Protein AF-T1BCK5-F1 (afdb_monomer)

Structure (mmCIF, N/CA/C/O backbone):
data_AF-T1BCK5-F1
#
_entry.id   AF-T1BCK5-F1
#
loop_
_atom_site.group_PDB
_atom_site.id
_atom_site.type_symbol
_atom_site.label_atom_id
_atom_site.label_alt_id
_atom_site.label_comp_id
_atom_site.label_asym_id
_atom_site.label_entity_id
_atom_site.label_seq_id
_atom_site.pdbx_PDB_ins_code
_atom_site.Cartn_x
_atom_site.Cartn_y
_atom_site.Cartn_z
_atom_site.occupancy
_atom_site.B_iso_or_equiv
_atom_site.auth_seq_id
_atom_site.auth_comp_id
_atom_site.auth_asym_id
_atom_site.auth_atom_id
_atom_site.pdbx_PDB_model_num
ATOM 1 N N . LEU A 1 1 ? 11.986 17.436 -15.410 1.00 41.94 1 LEU A N 1
ATOM 2 C CA . LEU A 1 1 ? 12.652 17.013 -16.667 1.00 41.94 1 LEU A CA 1
ATOM 3 C C . LEU A 1 1 ? 13.888 16.106 -16.477 1.00 41.94 1 LEU A C 1
ATOM 5 O O . LEU A 1 1 ? 13.972 15.151 -17.236 1.00 41.94 1 LEU A O 1
ATOM 9 N N . PRO A 1 2 ? 14.798 16.278 -15.489 1.00 51.25 2 PRO A N 1
ATOM 10 C CA . PRO A 1 2 ? 15.989 15.409 -15.389 1.00 51.25 2 PRO A CA 1
ATOM 11 C C . PRO A 1 2 ? 15.717 13.988 -14.847 1.00 51.25 2 PRO A C 1
ATOM 13 O O . PRO A 1 2 ? 16.420 13.046 -15.202 1.00 51.25 2 PRO A O 1
ATOM 16 N N . CYS A 1 3 ? 14.665 13.793 -14.041 1.00 37.59 3 CYS A N 1
ATOM 17 C CA . CYS A 1 3 ? 14.373 12.493 -13.415 1.00 37.59 3 CYS A CA 1
ATOM 18 C C . CYS A 1 3 ? 13.856 11.435 -14.418 1.00 37.59 3 CYS A C 1
ATOM 20 O O . CYS A 1 3 ? 14.299 10.289 -14.409 1.00 37.59 3 CYS A O 1
ATOM 22 N N . ALA A 1 4 ? 12.987 11.833 -15.357 1.00 47.47 4 ALA A N 1
ATOM 23 C CA . ALA A 1 4 ? 12.419 10.927 -16.362 1.00 47.47 4 ALA A CA 1
ATOM 24 C C . ALA A 1 4 ? 13.479 10.367 -17.330 1.00 47.47 4 ALA A C 1
ATOM 26 O O . ALA A 1 4 ? 13.419 9.196 -17.703 1.00 47.47 4 ALA A O 1
ATOM 27 N N . ALA A 1 5 ? 14.486 11.174 -17.687 1.00 56.56 5 ALA A N 1
ATOM 28 C CA . ALA A 1 5 ? 15.603 10.735 -18.522 1.00 56.56 5 ALA A CA 1
ATOM 29 C C . ALA A 1 5 ? 16.478 9.693 -17.801 1.00 56.56 5 ALA A C 1
ATOM 31 O O . ALA A 1 5 ? 16.859 8.690 -18.400 1.00 56.56 5 ALA A O 1
ATOM 32 N N . SER A 1 6 ? 16.731 9.881 -16.501 1.00 56.19 6 SER A N 1
ATOM 33 C CA . SER A 1 6 ? 17.484 8.925 -15.677 1.00 56.19 6 SER A CA 1
ATOM 34 C C . SER A 1 6 ? 16.774 7.567 -15.566 1.00 56.19 6 SER A C 1
ATOM 36 O O . SER A 1 6 ? 17.400 6.516 -15.741 1.00 56.19 6 SER A O 1
ATOM 38 N N . ILE A 1 7 ? 15.450 7.579 -15.380 1.00 60.22 7 ILE A N 1
ATOM 39 C CA . ILE A 1 7 ? 14.620 6.366 -15.336 1.00 60.22 7 ILE A CA 1
ATOM 40 C C . ILE A 1 7 ? 14.600 5.671 -16.705 1.00 60.22 7 ILE A C 1
ATOM 42 O O . ILE A 1 7 ? 14.755 4.453 -16.785 1.00 60.22 7 ILE A O 1
ATOM 46 N N . ALA A 1 8 ? 14.465 6.429 -17.797 1.00 64.00 8 ALA A N 1
ATOM 47 C CA . ALA A 1 8 ? 14.452 5.884 -19.153 1.00 64.00 8 ALA A CA 1
ATOM 48 C C . ALA A 1 8 ? 15.790 5.231 -19.540 1.00 64.00 8 ALA A C 1
ATOM 50 O O . ALA A 1 8 ? 15.795 4.125 -20.084 1.00 64.00 8 ALA A O 1
ATOM 51 N N . VAL A 1 9 ? 16.921 5.869 -19.223 1.00 66.62 9 VAL A N 1
ATOM 52 C CA . VAL A 1 9 ? 18.265 5.318 -19.466 1.00 66.62 9 VAL A CA 1
ATOM 53 C C . VAL A 1 9 ? 18.486 4.051 -18.642 1.00 66.62 9 VAL A C 1
ATOM 55 O O . VAL A 1 9 ? 18.913 3.035 -19.191 1.00 66.62 9 VAL A O 1
ATOM 58 N N . SER A 1 10 ? 18.109 4.069 -17.362 1.00 63.12 10 SER A N 1
ATOM 59 C CA . SER A 1 10 ? 18.219 2.903 -16.478 1.00 63.12 10 SER A CA 1
ATOM 60 C C . SER A 1 10 ? 17.361 1.734 -16.971 1.00 63.12 10 SER A C 1
ATOM 62 O O . SER A 1 10 ? 17.833 0.601 -17.048 1.00 63.12 10 SER A O 1
ATOM 64 N N . ASN A 1 11 ? 16.125 2.004 -17.402 1.00 66.50 11 ASN A N 1
ATOM 65 C CA . ASN A 1 11 ? 15.238 0.993 -17.975 1.00 66.50 11 ASN A CA 1
ATOM 66 C C . ASN A 1 11 ? 15.755 0.445 -19.309 1.00 66.50 11 ASN A C 1
ATOM 68 O O . ASN A 1 11 ? 15.623 -0.751 -19.572 1.00 66.50 11 ASN A O 1
ATOM 72 N N . ARG A 1 12 ? 16.361 1.291 -20.148 1.00 68.75 12 ARG A N 1
ATOM 73 C CA . ARG A 1 12 ? 16.952 0.876 -21.424 1.00 68.75 12 ARG A CA 1
ATOM 74 C C . ARG A 1 12 ? 18.171 -0.019 -21.210 1.00 68.75 12 ARG A C 1
ATOM 76 O O . ARG A 1 12 ? 18.259 -1.067 -21.845 1.00 68.75 12 ARG A O 1
ATOM 83 N N . LEU A 1 13 ? 19.054 0.348 -20.282 1.00 69.44 13 LEU A N 1
ATOM 84 C CA . LEU A 1 13 ? 20.216 -0.456 -19.905 1.00 69.44 13 LEU A CA 1
ATOM 85 C C . LEU A 1 13 ? 19.793 -1.794 -19.279 1.00 69.44 13 LEU A C 1
ATOM 87 O O . LEU A 1 13 ? 20.312 -2.840 -19.658 1.00 69.44 13 LEU A O 1
ATOM 91 N N . ARG A 1 14 ? 18.783 -1.788 -18.398 1.00 70.25 14 ARG A N 1
ATOM 92 C CA . ARG A 1 14 ? 18.197 -3.005 -17.813 1.00 70.25 14 ARG A CA 1
ATOM 93 C C . ARG A 1 14 ? 17.677 -3.970 -18.879 1.00 70.25 14 ARG A C 1
ATOM 95 O O . ARG A 1 14 ? 17.998 -5.155 -18.837 1.00 70.25 14 ARG A O 1
ATOM 102 N N . ARG A 1 15 ? 16.880 -3.462 -19.829 1.00 70.69 15 ARG A N 1
ATOM 103 C CA . ARG A 1 15 ? 16.319 -4.261 -20.934 1.00 70.69 15 ARG A CA 1
ATOM 104 C C . ARG A 1 15 ? 17.420 -4.848 -21.810 1.00 70.69 15 ARG A C 1
ATOM 106 O O . ARG A 1 15 ? 17.323 -6.006 -22.200 1.00 70.69 15 ARG A O 1
ATOM 113 N N . TRP A 1 16 ? 18.473 -4.075 -22.071 1.00 73.62 16 TRP A N 1
ATOM 114 C CA . TRP A 1 16 ? 19.639 -4.553 -22.810 1.00 73.62 16 TRP A CA 1
ATOM 115 C C . TRP A 1 16 ? 20.375 -5.682 -22.068 1.00 73.62 16 TRP A C 1
ATOM 117 O O . TRP A 1 16 ? 20.760 -6.669 -22.688 1.00 73.62 16 TRP A O 1
ATOM 127 N N . LEU A 1 17 ? 20.471 -5.599 -20.738 1.00 69.06 17 LEU A N 1
ATOM 128 C CA . LEU A 1 17 ? 21.086 -6.621 -19.881 1.00 69.06 17 LEU A CA 1
ATOM 129 C C . LEU A 1 17 ? 20.156 -7.797 -19.508 1.00 69.06 17 LEU A C 1
ATOM 131 O O . LEU A 1 17 ? 20.578 -8.676 -18.760 1.00 69.06 17 LEU A O 1
ATOM 135 N N . LYS A 1 18 ? 18.903 -7.832 -19.995 1.00 67.12 18 LYS A N 1
ATOM 136 C CA . LYS A 1 18 ? 17.869 -8.836 -19.642 1.00 67.12 18 LYS A CA 1
ATOM 137 C C . LYS A 1 18 ? 17.678 -9.039 -18.128 1.00 67.12 18 LYS A C 1
ATOM 139 O O . LYS A 1 18 ? 17.370 -10.138 -17.671 1.00 67.12 18 LYS A O 1
ATOM 144 N N . LEU A 1 19 ? 17.866 -7.981 -17.340 1.00 57.41 19 LEU A N 1
ATOM 145 C CA . LEU A 1 19 ? 17.655 -8.030 -15.895 1.00 57.41 19 LEU A CA 1
ATOM 146 C C . LEU A 1 19 ? 16.166 -7.827 -15.571 1.00 57.41 19 LEU A C 1
ATOM 148 O O . LEU A 1 19 ? 15.498 -6.988 -16.187 1.00 57.41 19 LEU A O 1
ATOM 152 N N . ALA A 1 20 ? 15.663 -8.575 -14.582 1.00 58.25 20 ALA A N 1
ATOM 153 C CA . ALA A 1 20 ? 14.325 -8.369 -14.025 1.00 58.25 20 ALA A CA 1
ATOM 154 C C . ALA A 1 20 ? 14.159 -6.914 -13.553 1.00 58.25 20 ALA A C 1
ATOM 156 O O . ALA A 1 20 ? 15.153 -6.251 -13.241 1.00 58.25 20 ALA A O 1
ATOM 157 N N . TYR A 1 21 ? 12.920 -6.406 -13.523 1.00 57.25 21 TYR A N 1
ATOM 158 C CA . TYR A 1 21 ? 12.643 -5.045 -13.059 1.00 57.25 21 TYR A CA 1
ATOM 159 C C . TYR A 1 21 ? 13.250 -4.826 -11.666 1.00 57.25 21 TYR A C 1
ATOM 161 O O . TYR A 1 21 ? 12.800 -5.394 -10.673 1.00 57.25 21 TYR A O 1
ATOM 169 N N . LEU A 1 22 ? 14.316 -4.027 -11.629 1.00 55.75 22 LEU A N 1
ATOM 170 C CA . LEU A 1 22 ? 15.023 -3.651 -10.422 1.00 55.75 22 LEU A CA 1
ATOM 171 C C . LEU A 1 22 ? 15.191 -2.131 -10.449 1.00 55.75 22 LEU A C 1
ATOM 173 O O . LEU A 1 22 ? 15.967 -1.622 -11.266 1.00 55.75 22 LEU A O 1
ATOM 177 N N . PRO A 1 23 ? 14.481 -1.380 -9.602 1.00 57.97 23 PRO A N 1
ATOM 178 C CA . PRO A 1 23 ? 14.785 0.029 -9.403 1.00 57.97 23 PRO A CA 1
ATOM 179 C C . PRO A 1 23 ? 16.171 0.136 -8.747 1.00 57.97 23 PRO A C 1
ATOM 181 O O . PRO A 1 23 ? 16.330 -0.018 -7.539 1.00 57.97 23 PRO A O 1
ATOM 184 N N . LEU A 1 24 ? 17.214 0.378 -9.544 1.00 52.22 24 LEU A N 1
ATOM 185 C CA . LEU A 1 24 ? 18.588 0.546 -9.044 1.00 52.22 24 LEU A CA 1
ATOM 186 C C . LEU A 1 24 ? 18.684 1.683 -8.008 1.00 52.22 24 LEU A C 1
ATOM 188 O O . LEU A 1 24 ? 19.451 1.589 -7.051 1.00 52.22 24 LEU A O 1
ATOM 192 N N . SER A 1 25 ? 17.846 2.718 -8.148 1.00 54.88 25 SER A N 1
ATOM 193 C CA . SER A 1 25 ? 17.691 3.795 -7.165 1.00 54.88 25 SER A CA 1
ATOM 194 C C . SER A 1 25 ? 17.190 3.296 -5.809 1.00 54.88 25 SER A C 1
ATOM 196 O O . SER A 1 25 ? 17.591 3.837 -4.781 1.00 54.88 25 SER A O 1
ATOM 198 N N . LEU A 1 26 ? 16.375 2.241 -5.785 1.00 55.50 26 LEU A N 1
ATOM 199 C CA . LEU A 1 26 ? 15.861 1.644 -4.559 1.00 55.50 26 LEU A CA 1
ATOM 200 C C . LEU A 1 26 ? 16.953 0.916 -3.784 1.00 55.50 26 LEU A C 1
ATOM 202 O O . LEU A 1 26 ? 17.044 1.065 -2.571 1.00 55.50 26 LEU A O 1
ATOM 206 N N . VAL A 1 27 ? 17.825 0.176 -4.473 1.00 54.22 27 VAL A N 1
ATOM 207 C CA . VAL A 1 27 ? 18.960 -0.510 -3.834 1.00 54.22 27 VAL A CA 1
ATOM 208 C C . VAL A 1 27 ? 19.904 0.508 -3.190 1.00 54.22 27 VAL A C 1
ATOM 210 O O . VAL A 1 27 ? 20.301 0.334 -2.044 1.00 54.22 27 VAL A O 1
ATOM 213 N N . LEU A 1 28 ? 20.184 1.617 -3.878 1.00 54.41 28 LEU A N 1
ATOM 214 C CA . LEU A 1 28 ? 21.018 2.700 -3.346 1.00 54.41 28 LEU A CA 1
ATOM 215 C C . LEU A 1 28 ? 20.361 3.443 -2.167 1.00 54.41 28 LEU A C 1
ATOM 217 O O . LEU A 1 28 ? 21.039 3.760 -1.193 1.00 54.41 28 LEU A O 1
ATOM 221 N N . LYS A 1 29 ? 19.049 3.710 -2.224 1.00 53.06 29 LYS A N 1
ATOM 222 C CA . LYS A 1 29 ? 18.321 4.468 -1.185 1.00 53.06 29 LYS A CA 1
ATOM 223 C C . LYS A 1 29 ? 17.907 3.627 0.027 1.00 53.06 29 LYS A C 1
ATOM 225 O O . LYS A 1 29 ? 17.817 4.160 1.130 1.00 53.06 29 LYS A O 1
ATOM 230 N N . SER A 1 30 ? 17.681 2.325 -0.152 1.00 52.88 30 SER A N 1
ATOM 231 C CA . SER A 1 30 ? 17.237 1.405 0.912 1.00 52.88 30 SER A CA 1
ATOM 232 C C . SER A 1 30 ? 18.252 1.227 2.051 1.00 52.88 30 SER A C 1
ATOM 234 O O . SER A 1 30 ? 17.895 0.724 3.114 1.00 52.88 30 SER A O 1
ATOM 236 N N . CYS A 1 31 ? 19.486 1.709 1.874 1.00 53.16 31 CYS A N 1
ATOM 237 C CA . CYS A 1 31 ? 20.556 1.662 2.870 1.00 53.16 31 CYS A CA 1
ATOM 238 C C . CYS A 1 31 ? 20.660 2.919 3.760 1.00 53.16 31 CYS A C 1
ATOM 240 O O . CYS A 1 31 ? 21.598 3.013 4.550 1.00 53.16 31 CYS A O 1
ATOM 242 N N . ALA A 1 32 ? 19.737 3.886 3.665 1.00 63.03 32 ALA A N 1
ATOM 243 C CA . ALA A 1 32 ? 19.780 5.099 4.486 1.00 63.03 32 ALA A CA 1
ATOM 244 C C . ALA A 1 32 ? 18.949 4.947 5.783 1.00 63.03 32 ALA A C 1
ATOM 246 O O . ALA A 1 32 ? 17.719 5.042 5.736 1.00 63.03 32 ALA A O 1
ATOM 247 N N . PRO A 1 33 ? 19.567 4.786 6.971 1.00 65.88 33 PRO A N 1
ATOM 248 C CA . PRO A 1 33 ? 18.839 4.672 8.244 1.00 65.88 33 PRO A CA 1
ATOM 249 C C . PRO A 1 33 ? 17.959 5.896 8.553 1.00 65.88 33 PRO A C 1
ATOM 251 O O . PRO A 1 33 ? 16.919 5.774 9.199 1.00 65.88 33 PRO A O 1
ATOM 254 N N . GLN A 1 34 ? 18.328 7.068 8.030 1.00 70.88 34 GLN A N 1
ATOM 255 C CA . GLN A 1 34 ? 17.540 8.300 8.124 1.00 70.88 34 GLN A CA 1
ATOM 256 C C . GLN A 1 34 ? 16.209 8.210 7.363 1.00 70.88 34 GLN A C 1
ATOM 258 O O . GLN A 1 34 ? 15.191 8.693 7.857 1.00 70.88 34 GLN A O 1
ATOM 263 N N . ALA A 1 35 ? 16.185 7.549 6.201 1.00 72.62 35 ALA A N 1
ATOM 264 C CA . ALA A 1 35 ? 14.960 7.363 5.427 1.00 72.62 35 ALA A CA 1
ATOM 265 C C . ALA A 1 35 ? 13.975 6.446 6.168 1.00 72.62 35 ALA A C 1
ATOM 267 O O . ALA A 1 35 ? 12.785 6.739 6.239 1.00 72.62 35 ALA A O 1
ATOM 268 N N . LEU A 1 36 ? 14.477 5.384 6.806 1.00 76.25 36 LEU A N 1
ATOM 269 C CA . LEU A 1 36 ? 13.645 4.495 7.619 1.00 76.25 36 LEU A CA 1
ATOM 270 C C . LEU A 1 36 ? 13.048 5.213 8.839 1.00 76.25 36 LEU A C 1
ATOM 272 O O . LEU A 1 36 ? 11.886 4.990 9.177 1.00 76.25 36 LEU A O 1
ATOM 276 N N . ALA A 1 37 ? 13.827 6.076 9.497 1.00 81.31 37 ALA A N 1
ATOM 277 C CA . ALA A 1 37 ? 13.336 6.887 10.609 1.00 81.31 37 ALA A CA 1
ATOM 278 C C . ALA A 1 37 ? 12.229 7.854 10.159 1.00 81.31 37 ALA A C 1
ATOM 280 O O . ALA A 1 37 ? 11.210 7.976 10.839 1.00 81.31 37 ALA A O 1
ATOM 281 N N . TYR A 1 38 ? 12.394 8.479 8.990 1.00 84.75 38 TYR A N 1
ATOM 282 C CA . TYR A 1 38 ? 11.379 9.347 8.396 1.00 84.75 38 TYR A CA 1
ATOM 283 C C . TYR A 1 38 ? 10.075 8.594 8.089 1.00 84.75 38 TYR A C 1
ATOM 285 O O . TYR A 1 38 ? 9.005 9.053 8.487 1.00 84.75 38 TYR A O 1
ATOM 293 N N . ILE A 1 39 ? 10.162 7.411 7.464 1.00 84.38 39 ILE A N 1
ATOM 294 C CA . ILE A 1 39 ? 8.997 6.559 7.169 1.00 84.38 39 ILE A CA 1
ATOM 295 C C . ILE A 1 39 ? 8.234 6.234 8.457 1.00 84.38 39 ILE A C 1
ATOM 297 O O . ILE A 1 39 ? 7.029 6.457 8.535 1.00 84.38 39 ILE A O 1
ATOM 301 N N . ARG A 1 40 ? 8.938 5.791 9.506 1.00 85.81 40 ARG A N 1
ATOM 302 C CA . ARG A 1 40 ? 8.310 5.466 10.798 1.00 85.81 40 ARG A CA 1
ATOM 303 C C . ARG A 1 40 ? 7.646 6.679 11.445 1.00 85.81 40 ARG A C 1
ATOM 305 O O . ARG A 1 40 ? 6.543 6.561 11.965 1.00 85.81 40 ARG A O 1
ATOM 312 N N . ALA A 1 41 ? 8.294 7.844 11.408 1.00 88.56 41 ALA A N 1
ATOM 313 C CA . ALA A 1 41 ? 7.723 9.069 11.961 1.00 88.56 41 ALA A CA 1
ATOM 314 C C . ALA A 1 41 ? 6.435 9.482 11.227 1.00 88.56 41 ALA A C 1
ATOM 316 O O . ALA A 1 41 ? 5.468 9.905 11.864 1.00 88.56 41 ALA A O 1
ATOM 317 N N . PHE A 1 42 ? 6.407 9.325 9.901 1.00 90.00 42 PHE A N 1
ATOM 318 C CA . PHE A 1 42 ? 5.219 9.565 9.088 1.00 90.00 42 PHE A CA 1
ATOM 319 C C . PHE A 1 42 ? 4.090 8.585 9.429 1.00 90.00 42 PHE A C 1
ATOM 321 O O . PHE A 1 42 ? 2.986 9.020 9.749 1.00 90.00 42 PHE A O 1
ATOM 328 N N . GLU A 1 43 ? 4.381 7.282 9.428 1.00 90.50 43 GLU A N 1
ATOM 329 C CA . GLU A 1 43 ? 3.442 6.212 9.786 1.00 90.50 43 GLU A CA 1
ATOM 330 C C . GLU A 1 43 ? 2.777 6.465 11.150 1.00 90.50 43 GLU A C 1
ATOM 332 O O . GLU A 1 43 ? 1.552 6.437 11.272 1.00 90.50 43 GLU A O 1
ATOM 337 N N . THR A 1 44 ? 3.576 6.788 12.171 1.00 91.69 44 THR A N 1
ATOM 338 C CA . THR A 1 44 ? 3.075 7.101 13.516 1.00 91.69 44 THR A CA 1
ATOM 339 C C . THR A 1 44 ? 2.210 8.358 13.535 1.00 91.69 44 THR A C 1
ATOM 341 O O . THR A 1 44 ? 1.196 8.396 14.229 1.00 91.69 44 THR A O 1
ATOM 344 N N . ARG A 1 45 ? 2.575 9.399 12.777 1.00 93.44 45 ARG A N 1
ATOM 345 C CA . ARG A 1 45 ? 1.766 10.622 12.703 1.00 93.44 45 ARG A CA 1
ATOM 346 C C . ARG A 1 45 ? 0.395 10.340 12.097 1.00 93.44 45 ARG A C 1
ATOM 348 O O . ARG A 1 45 ? -0.597 10.805 12.650 1.00 93.44 45 ARG A O 1
ATOM 355 N N . VAL A 1 46 ? 0.348 9.572 11.009 1.00 93.12 46 VAL A N 1
ATOM 356 C CA . VAL A 1 46 ? -0.914 9.170 10.376 1.00 93.12 46 VAL A CA 1
ATOM 357 C C . VAL A 1 46 ? -1.761 8.377 11.366 1.00 93.12 46 VAL A C 1
ATOM 359 O O . VAL A 1 46 ? -2.888 8.782 11.628 1.00 93.12 46 VAL A O 1
ATOM 362 N N . ALA A 1 47 ? -1.202 7.337 11.993 1.00 92.69 47 ALA A N 1
ATOM 363 C CA . ALA A 1 47 ? -1.927 6.509 12.959 1.00 92.69 47 ALA A CA 1
ATOM 364 C C . ALA A 1 47 ? -2.552 7.340 14.092 1.00 92.69 47 ALA A C 1
ATOM 366 O O . ALA A 1 47 ? -3.744 7.216 14.368 1.00 92.69 47 ALA A O 1
ATOM 367 N N . ARG A 1 48 ? -1.785 8.262 14.686 1.00 93.81 48 ARG A N 1
ATOM 368 C CA . ARG A 1 48 ? -2.282 9.144 15.753 1.00 93.81 48 ARG A CA 1
ATOM 369 C C . ARG A 1 48 ?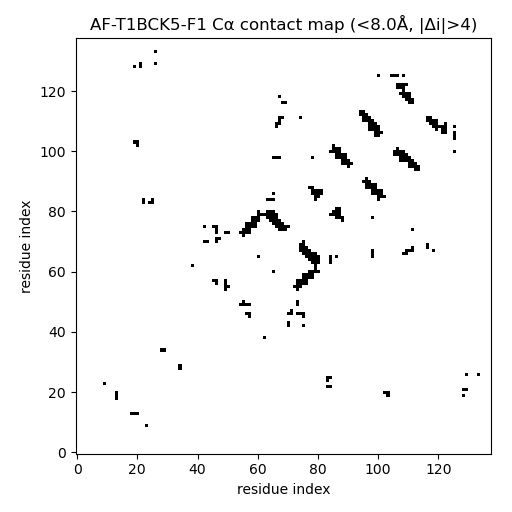 -3.384 10.084 15.285 1.00 93.81 48 ARG A C 1
ATOM 371 O O . ARG A 1 48 ? -4.352 10.285 16.009 1.00 93.81 48 ARG A O 1
ATOM 378 N N . THR A 1 49 ? -3.253 10.673 14.096 1.00 94.50 49 THR A N 1
ATOM 379 C CA . THR A 1 49 ? -4.292 11.552 13.540 1.00 94.50 49 THR A CA 1
ATOM 380 C C . THR A 1 49 ? -5.574 10.777 13.250 1.00 94.50 49 THR A C 1
ATOM 382 O O . THR A 1 49 ? -6.655 11.253 13.583 1.00 94.50 49 THR A O 1
ATOM 385 N N . THR A 1 50 ? -5.463 9.574 12.692 1.00 93.88 50 THR A N 1
ATOM 386 C CA . THR A 1 50 ? -6.599 8.690 12.414 1.00 93.88 50 THR A CA 1
ATOM 387 C C . THR A 1 50 ? -7.312 8.271 13.694 1.00 93.88 50 THR A C 1
ATOM 389 O O . THR A 1 50 ? -8.533 8.390 13.780 1.00 93.88 50 THR A O 1
ATOM 392 N N . GLN A 1 51 ? -6.550 7.873 14.715 1.00 93.81 51 GLN A N 1
ATOM 393 C CA . GLN A 1 51 ? -7.096 7.526 16.023 1.00 93.81 51 GLN A CA 1
ATOM 394 C C . GLN A 1 51 ? -7.790 8.724 16.685 1.00 93.81 51 GLN A C 1
ATOM 396 O O . GLN A 1 51 ? -8.903 8.587 17.184 1.00 93.81 51 GLN A O 1
ATOM 401 N N . ALA A 1 52 ? -7.167 9.907 16.661 1.00 93.50 52 ALA A N 1
ATOM 402 C CA . ALA A 1 52 ? -7.746 11.128 17.224 1.00 93.50 52 ALA A CA 1
ATOM 403 C C . ALA A 1 52 ? -9.040 11.556 16.513 1.00 93.50 52 ALA A C 1
ATOM 405 O O . ALA A 1 52 ? -9.909 12.166 17.131 1.00 93.50 52 ALA A O 1
ATOM 406 N N . ALA A 1 53 ? -9.174 11.225 15.229 1.00 93.62 53 ALA A N 1
ATOM 407 C CA . ALA A 1 53 ? -10.381 11.459 14.449 1.00 93.62 53 ALA A CA 1
ATOM 408 C C . ALA A 1 53 ? -11.448 10.355 14.613 1.00 93.62 53 ALA A C 1
ATOM 410 O O . ALA A 1 53 ? -12.542 10.495 14.074 1.00 93.62 53 ALA A O 1
ATOM 411 N N . GLY A 1 54 ? -11.158 9.286 15.367 1.00 90.81 54 GLY A N 1
ATOM 412 C CA . GLY A 1 54 ? -12.105 8.207 15.657 1.00 90.81 54 GLY A CA 1
ATOM 413 C C . GLY A 1 54 ? -12.300 7.199 14.521 1.00 90.81 54 GLY A C 1
ATOM 414 O O . GLY A 1 54 ? -13.345 6.558 14.469 1.00 90.81 54 GLY A O 1
ATOM 415 N N . PHE A 1 55 ? -11.329 7.061 13.614 1.00 91.88 55 PHE A N 1
ATOM 416 C CA . PHE A 1 55 ? -11.382 6.094 12.512 1.00 91.88 55 PHE A CA 1
ATOM 417 C C . PHE A 1 55 ? -10.561 4.831 12.805 1.00 91.88 55 PHE A C 1
ATOM 419 O O . PHE A 1 55 ? -9.529 4.883 13.475 1.00 91.88 55 PHE A O 1
ATOM 426 N N . ASP A 1 56 ? -10.971 3.704 12.218 1.00 87.50 56 ASP A N 1
ATOM 427 C CA . ASP A 1 56 ? -10.299 2.405 12.380 1.00 87.50 56 ASP A CA 1
ATOM 428 C C . ASP A 1 56 ? -9.047 2.238 11.502 1.00 87.50 56 ASP A C 1
ATOM 430 O O . ASP A 1 56 ? -8.203 1.373 11.756 1.00 87.50 56 ASP A O 1
ATOM 434 N N . GLY A 1 57 ? -8.906 3.051 10.453 1.00 90.75 57 GLY A N 1
ATOM 435 C CA . GLY A 1 57 ? -7.843 2.909 9.465 1.00 90.75 57 GLY A CA 1
ATOM 436 C C . GLY A 1 57 ? -7.642 4.135 8.579 1.00 90.75 57 GLY A C 1
ATOM 437 O O . GLY A 1 57 ? -8.471 5.043 8.542 1.00 90.75 57 GLY A O 1
ATOM 438 N N . ALA A 1 58 ? -6.517 4.159 7.866 1.00 92.38 58 ALA A N 1
ATOM 439 C CA . ALA A 1 58 ? -6.168 5.194 6.905 1.00 92.38 58 ALA A CA 1
ATOM 440 C C . ALA A 1 58 ? -5.479 4.609 5.670 1.00 92.38 58 ALA A C 1
ATOM 442 O O . ALA A 1 58 ? -4.545 3.813 5.782 1.00 92.38 58 ALA A O 1
ATOM 443 N N . ILE A 1 59 ? -5.914 5.081 4.502 1.00 92.56 59 ILE A N 1
ATOM 444 C CA . ILE A 1 59 ? -5.275 4.847 3.206 1.00 92.56 59 ILE A CA 1
ATOM 445 C C . ILE A 1 59 ? -4.544 6.130 2.811 1.00 92.56 59 ILE A C 1
ATOM 447 O O . ILE A 1 59 ? -5.120 7.217 2.844 1.00 92.56 59 ILE A O 1
ATOM 451 N N . C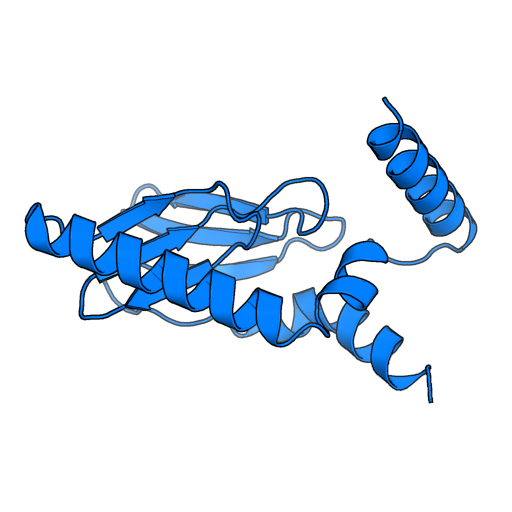YS A 1 60 ? -3.264 6.021 2.470 1.00 90.19 60 CYS A N 1
ATOM 452 C CA . CYS A 1 60 ? -2.417 7.162 2.138 1.00 90.19 60 CYS A CA 1
ATOM 453 C C . CYS A 1 60 ? -1.392 6.822 1.049 1.00 90.19 60 CYS A C 1
ATOM 455 O O . CYS A 1 60 ? -1.259 5.671 0.650 1.00 90.19 60 CYS A O 1
ATOM 457 N N . GLY A 1 6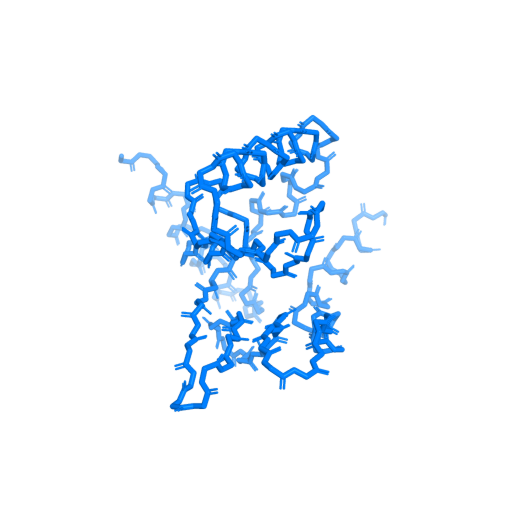1 ? -0.658 7.842 0.602 1.00 83.94 61 GLY A N 1
ATOM 458 C CA . GLY A 1 61 ? 0.461 7.718 -0.333 1.00 83.94 61 GLY A CA 1
ATOM 459 C C . GLY A 1 61 ? 1.625 8.609 0.103 1.00 83.94 61 GLY A C 1
ATOM 460 O O . GLY A 1 61 ? 2.019 8.598 1.270 1.00 83.94 61 GLY A O 1
ATOM 461 N N . HIS A 1 62 ? 2.147 9.432 -0.809 1.00 79.12 62 HIS A N 1
ATOM 462 C CA . HIS A 1 62 ? 3.116 10.522 -0.572 1.00 79.12 62 HIS A CA 1
ATOM 463 C C . HIS A 1 62 ? 4.561 10.120 -0.228 1.00 79.12 62 HIS A C 1
ATOM 465 O O . HIS A 1 62 ? 5.492 10.702 -0.778 1.00 79.12 62 HIS A O 1
ATOM 471 N N . ILE A 1 63 ? 4.778 9.125 0.633 1.00 81.44 63 ILE A N 1
ATOM 472 C CA . ILE A 1 63 ? 6.135 8.664 0.985 1.00 81.44 63 ILE A CA 1
ATOM 473 C C . ILE A 1 63 ? 6.698 7.619 0.011 1.00 81.44 63 ILE A C 1
ATOM 475 O O . ILE A 1 63 ? 7.840 7.196 0.174 1.00 81.44 63 ILE A O 1
ATOM 479 N N . HIS A 1 64 ? 5.911 7.221 -0.999 1.00 81.62 64 HIS A N 1
ATOM 480 C CA . HIS A 1 64 ? 6.291 6.261 -2.041 1.00 81.62 64 HIS A CA 1
ATOM 481 C C . HIS A 1 64 ? 6.849 4.943 -1.471 1.00 81.62 64 HIS A C 1
ATOM 483 O O . HIS A 1 64 ? 7.808 4.381 -1.992 1.00 81.62 64 HIS A O 1
ATOM 489 N N . TYR A 1 65 ? 6.261 4.457 -0.372 1.00 79.06 65 TYR A N 1
ATOM 490 C CA . TYR A 1 65 ? 6.657 3.210 0.280 1.00 79.06 65 TYR A CA 1
ATOM 491 C C . TYR A 1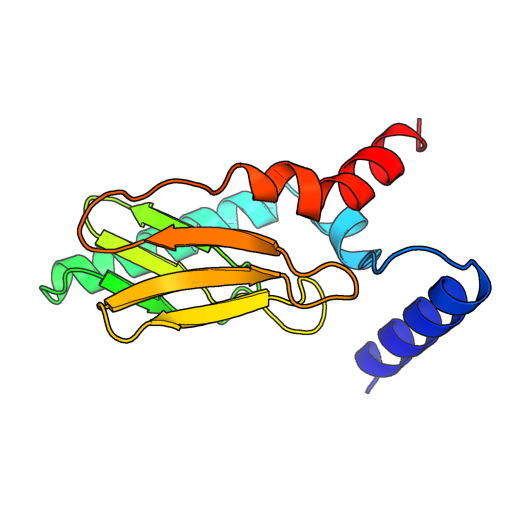 65 ? 5.416 2.390 0.632 1.00 79.06 65 TYR A C 1
ATOM 493 O O . TYR A 1 65 ? 4.753 2.643 1.636 1.00 79.06 65 TYR A O 1
ATOM 501 N N . GLY A 1 66 ? 5.097 1.418 -0.226 1.00 82.19 66 GLY A N 1
ATOM 502 C CA . GLY A 1 66 ? 3.889 0.609 -0.091 1.00 82.19 66 GLY A CA 1
ATOM 503 C C . GLY A 1 66 ? 3.959 -0.319 1.122 1.00 82.19 66 GLY A C 1
ATOM 504 O O . GLY A 1 66 ? 4.859 -1.163 1.228 1.00 82.19 66 GLY A O 1
ATOM 505 N N . HIS A 1 67 ? 2.999 -0.189 2.039 1.00 83.94 67 HIS A N 1
ATOM 506 C CA . HIS A 1 67 ? 2.939 -1.021 3.238 1.00 83.94 67 HIS A CA 1
ATOM 507 C C . HIS A 1 67 ? 1.508 -1.228 3.731 1.00 83.94 67 HIS A C 1
ATOM 509 O O . HIS A 1 67 ? 0.666 -0.345 3.621 1.00 83.94 67 HIS A O 1
ATOM 515 N N . VAL A 1 68 ? 1.253 -2.410 4.287 1.00 87.88 68 VAL A N 1
ATOM 516 C CA . VAL A 1 68 ? -0.009 -2.772 4.940 1.00 87.88 68 VAL A CA 1
ATOM 517 C C . VAL A 1 68 ? 0.344 -3.221 6.347 1.00 87.88 68 VAL A C 1
ATOM 519 O O . VAL A 1 68 ? 1.081 -4.201 6.514 1.00 87.88 68 VAL A O 1
ATOM 522 N N . ARG A 1 69 ? -0.109 -2.476 7.360 1.00 87.31 69 ARG A N 1
ATOM 523 C CA . ARG A 1 69 ? 0.279 -2.728 8.750 1.00 87.31 69 ARG A CA 1
ATOM 524 C C . ARG A 1 69 ? -0.712 -2.165 9.751 1.00 87.31 69 ARG A C 1
ATOM 526 O O . ARG A 1 69 ? -1.301 -1.117 9.536 1.00 87.31 69 ARG A O 1
ATOM 533 N N . ARG A 1 70 ? -0.796 -2.810 10.912 1.00 86.94 70 ARG A N 1
ATOM 534 C CA . ARG A 1 70 ? -1.466 -2.258 12.089 1.00 86.94 70 ARG A CA 1
ATOM 535 C C . ARG A 1 70 ? -0.499 -1.446 12.946 1.00 86.94 70 ARG A C 1
ATOM 537 O O . ARG A 1 70 ? 0.556 -1.952 13.339 1.00 86.94 70 ARG A O 1
ATOM 544 N N . 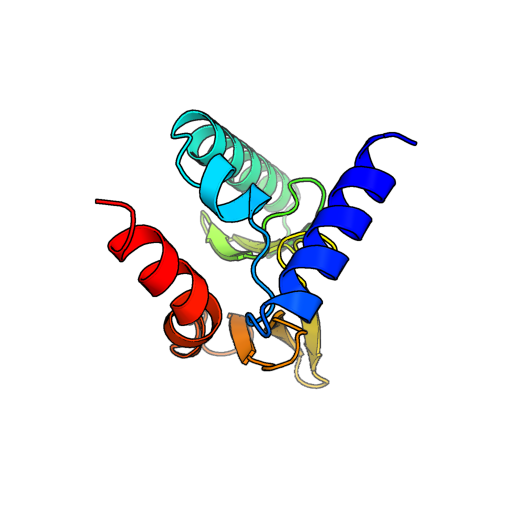ILE A 1 71 ? -0.851 -0.199 13.233 1.00 89.31 71 ILE A N 1
ATOM 545 C CA . ILE A 1 71 ? -0.036 0.738 14.010 1.00 89.31 71 ILE A CA 1
ATOM 546 C C . ILE A 1 71 ? -0.916 1.316 15.108 1.00 89.31 71 ILE A C 1
ATOM 548 O O . ILE A 1 71 ? -1.909 1.967 14.816 1.00 89.31 71 ILE A O 1
ATOM 552 N N . GLU A 1 72 ? -0.574 1.042 16.370 1.00 87.44 72 GLU A N 1
ATOM 553 C CA . GLU A 1 72 ? -1.323 1.552 17.536 1.00 87.44 72 GLU A CA 1
ATOM 554 C C . GLU A 1 72 ? -2.841 1.240 17.466 1.00 87.44 72 GLU A C 1
ATOM 556 O O . GLU A 1 72 ? -3.675 2.014 17.918 1.00 87.44 72 GLU A O 1
ATOM 561 N N . GLY A 1 73 ? -3.207 0.088 16.886 1.00 85.12 73 GLY A N 1
ATOM 562 C CA . GLY A 1 73 ? -4.599 -0.351 16.705 1.00 85.12 73 GLY A CA 1
ATOM 563 C C . GLY A 1 73 ? -5.244 0.076 15.382 1.00 85.12 73 GLY A C 1
ATOM 564 O O . GLY A 1 73 ? -6.172 -0.598 14.935 1.00 85.12 73 GLY A O 1
ATOM 565 N N . VAL A 1 74 ? -4.695 1.094 14.715 1.00 90.75 74 VAL A N 1
ATOM 566 C CA . VAL A 1 74 ? -5.169 1.636 13.434 1.00 90.75 74 VAL A CA 1
ATOM 567 C C . VAL A 1 74 ? -4.625 0.825 12.258 1.00 90.75 74 VAL A C 1
ATOM 569 O O . VAL A 1 74 ? -3.433 0.503 12.209 1.00 90.75 74 VAL A O 1
ATOM 572 N N . LEU A 1 75 ? -5.481 0.510 11.283 1.00 91.81 75 LEU A N 1
ATOM 573 C CA . LEU A 1 75 ? -5.068 -0.095 10.018 1.00 91.81 75 LEU A CA 1
ATOM 574 C C . LEU A 1 75 ? -4.441 0.964 9.098 1.00 91.81 75 LEU A C 1
ATOM 576 O O . LEU A 1 75 ? -5.129 1.830 8.570 1.00 91.81 75 LEU A O 1
ATOM 580 N N . TYR A 1 76 ? -3.130 0.889 8.895 1.00 92.31 76 TYR A N 1
ATOM 581 C CA . TYR A 1 76 ? -2.379 1.759 7.995 1.00 92.31 76 TYR A CA 1
ATOM 582 C C . TYR A 1 76 ? -2.142 1.071 6.647 1.00 92.31 76 TYR A C 1
ATOM 584 O O . TYR A 1 76 ? -1.590 -0.034 6.581 1.00 92.31 76 TYR A O 1
ATOM 592 N N . LEU A 1 77 ? -2.534 1.752 5.572 1.00 91.88 77 LEU A N 1
ATOM 593 C CA . LEU A 1 77 ? -2.414 1.296 4.193 1.00 91.88 77 LEU A CA 1
ATOM 594 C C . LEU A 1 77 ? -1.710 2.381 3.367 1.00 91.88 77 LEU A C 1
ATOM 596 O O . LEU A 1 77 ? -2.174 3.520 3.303 1.00 91.88 77 LEU A O 1
ATOM 600 N N . ASN A 1 78 ? -0.595 2.030 2.726 1.00 92.00 78 ASN A N 1
ATOM 601 C CA . ASN A 1 78 ? 0.090 2.879 1.754 1.00 92.00 78 ASN A CA 1
ATOM 602 C C . ASN A 1 78 ? 0.169 2.170 0.402 1.00 92.00 78 ASN A C 1
ATOM 604 O O . ASN A 1 78 ? 0.619 1.023 0.337 1.00 92.00 78 ASN A O 1
ATOM 608 N N . ASP A 1 79 ? -0.256 2.846 -0.663 1.00 89.38 79 ASP A N 1
ATOM 609 C CA . ASP A 1 79 ? -0.266 2.317 -2.031 1.00 89.38 79 ASP A CA 1
ATOM 610 C C . ASP A 1 79 ? 1.128 2.271 -2.672 1.00 89.38 79 ASP A C 1
ATOM 612 O O . ASP A 1 79 ? 1.367 1.491 -3.598 1.00 89.38 79 ASP A O 1
ATOM 616 N N . GLY A 1 80 ? 2.074 3.036 -2.129 1.00 87.44 80 GLY A N 1
ATOM 617 C CA . GLY A 1 80 ? 3.447 3.113 -2.593 1.00 87.44 80 GLY A CA 1
ATOM 618 C C . GLY A 1 80 ? 3.564 3.946 -3.860 1.00 87.44 80 GLY A C 1
ATOM 619 O O . GLY A 1 80 ? 3.235 5.131 -3.866 1.00 87.44 80 GLY A O 1
ATOM 620 N N . ASP A 1 81 ? 4.144 3.375 -4.913 1.00 82.19 81 ASP A N 1
ATOM 621 C CA . ASP A 1 81 ? 4.387 4.112 -6.147 1.00 82.19 81 ASP A CA 1
ATOM 622 C C . ASP A 1 81 ? 4.555 3.206 -7.372 1.00 82.19 81 ASP A C 1
ATOM 624 O O . ASP A 1 81 ? 4.868 2.024 -7.263 1.00 82.19 81 ASP A O 1
ATOM 628 N N . TRP A 1 82 ? 4.378 3.785 -8.561 1.00 79.69 82 TRP A N 1
ATOM 629 C CA . TRP A 1 82 ? 4.426 3.073 -9.846 1.00 79.69 82 TRP A CA 1
ATOM 630 C C . TRP A 1 82 ? 5.773 3.218 -10.571 1.00 79.69 82 TRP A C 1
ATOM 632 O O . TRP A 1 82 ? 5.931 2.751 -11.697 1.00 79.69 82 TRP A O 1
ATOM 642 N N . VAL A 1 83 ? 6.739 3.907 -9.958 1.00 71.50 83 VAL A N 1
ATOM 643 C CA . VAL A 1 83 ? 7.986 4.323 -10.611 1.00 71.50 83 VAL A CA 1
ATOM 644 C C . VAL A 1 83 ? 9.190 3.550 -10.084 1.00 71.50 83 VAL A C 1
ATOM 646 O O . VAL A 1 83 ? 10.036 3.145 -10.881 1.00 71.50 83 VAL A O 1
ATOM 649 N N . GLU A 1 84 ? 9.270 3.361 -8.770 1.00 68.12 84 GLU A N 1
ATOM 650 C CA . GLU A 1 84 ? 10.299 2.633 -8.040 1.00 68.12 84 GLU A CA 1
ATOM 651 C C . GLU A 1 84 ? 9.750 1.277 -7.568 1.00 68.12 84 GLU A C 1
ATOM 653 O O . GLU A 1 84 ? 10.275 0.246 -7.977 1.00 68.12 84 GLU A O 1
ATOM 658 N N . HIS A 1 85 ? 8.683 1.226 -6.766 1.00 70.69 85 HIS A N 1
ATOM 659 C CA . HIS A 1 85 ? 8.214 -0.043 -6.185 1.00 70.69 85 HIS A CA 1
ATOM 660 C C . HIS A 1 85 ? 7.190 -0.794 -7.035 1.00 70.69 85 HIS A C 1
ATOM 662 O O . HIS A 1 85 ? 6.989 -1.991 -6.821 1.00 70.69 85 HIS A O 1
ATOM 668 N N . CYS A 1 86 ? 6.570 -0.122 -8.003 1.00 85.12 86 CYS A N 1
ATOM 669 C CA . CYS A 1 86 ? 5.529 -0.669 -8.869 1.00 85.12 86 CYS A CA 1
ATOM 670 C C . CYS A 1 86 ? 4.435 -1.395 -8.072 1.00 85.12 86 CYS A C 1
ATOM 672 O O . CYS A 1 86 ? 4.184 -2.582 -8.280 1.00 85.12 86 CYS A O 1
ATOM 674 N N . THR A 1 87 ? 3.847 -0.703 -7.096 1.00 85.88 87 THR A N 1
ATOM 675 C CA . THR A 1 87 ? 2.827 -1.257 -6.201 1.00 85.88 87 THR A CA 1
ATOM 676 C C . THR A 1 87 ? 1.443 -0.685 -6.463 1.00 85.88 87 THR A C 1
ATOM 678 O O . THR A 1 87 ? 1.299 0.454 -6.898 1.00 85.88 87 THR A O 1
ATOM 681 N N . ALA A 1 88 ? 0.419 -1.492 -6.191 1.00 88.44 88 ALA A N 1
ATOM 682 C CA . ALA A 1 88 ? -0.979 -1.098 -6.276 1.00 88.44 88 ALA A CA 1
ATOM 683 C C . ALA A 1 88 ? -1.743 -1.647 -5.070 1.00 88.44 88 ALA A C 1
ATOM 685 O O . ALA A 1 88 ? -1.660 -2.838 -4.777 1.00 88.44 88 ALA A O 1
ATOM 686 N N . LEU A 1 89 ? -2.487 -0.788 -4.376 1.00 90.50 89 LEU A N 1
ATOM 687 C CA . LEU A 1 89 ? -3.425 -1.215 -3.344 1.00 90.50 89 LEU A CA 1
ATOM 688 C C . LEU A 1 89 ? -4.772 -1.538 -3.998 1.00 90.50 89 LEU A C 1
ATOM 690 O O . LEU A 1 89 ? -5.288 -0.750 -4.787 1.00 90.50 89 LEU A O 1
ATOM 694 N N . THR A 1 90 ? -5.325 -2.698 -3.676 1.00 90.56 90 THR A N 1
ATOM 695 C CA . THR A 1 90 ? -6.607 -3.187 -4.192 1.00 90.56 90 THR A CA 1
ATOM 696 C C . THR A 1 90 ? -7.518 -3.560 -3.036 1.00 90.56 90 THR A C 1
ATOM 698 O O . THR A 1 90 ? -7.028 -3.919 -1.969 1.00 90.56 90 THR A O 1
ATOM 701 N N . GLU A 1 91 ? -8.826 -3.467 -3.248 1.00 91.19 91 GLU A N 1
ATOM 702 C CA . GLU A 1 91 ? -9.858 -3.924 -2.319 1.00 91.19 91 GLU A CA 1
ATOM 703 C C . GLU A 1 91 ? -10.791 -4.871 -3.079 1.00 91.19 91 GLU A C 1
ATOM 705 O O . GLU A 1 91 ? -11.201 -4.564 -4.202 1.00 91.19 91 GLU A O 1
ATOM 710 N N . ASP A 1 92 ? -11.090 -6.035 -2.505 1.00 87.81 92 ASP A N 1
ATOM 711 C CA . ASP A 1 92 ? -12.060 -6.962 -3.084 1.00 87.81 92 ASP A CA 1
ATOM 712 C C . ASP A 1 92 ? -13.497 -6.679 -2.617 1.00 87.81 92 ASP A C 1
ATOM 714 O O . ASP A 1 92 ? -13.747 -5.911 -1.690 1.00 87.81 92 ASP A O 1
ATOM 718 N N . ALA A 1 93 ? -14.478 -7.330 -3.248 1.00 85.81 93 ALA A N 1
ATOM 719 C CA . ALA A 1 93 ? -15.895 -7.159 -2.912 1.00 85.81 93 ALA A CA 1
ATOM 720 C C . ALA A 1 93 ? -16.264 -7.619 -1.483 1.00 85.81 93 ALA A C 1
ATOM 722 O O . ALA A 1 93 ? -17.390 -7.400 -1.039 1.00 85.81 93 ALA A O 1
ATOM 723 N N . HIS A 1 94 ? -15.338 -8.267 -0.771 1.00 83.50 94 HIS A N 1
ATOM 724 C CA . HIS A 1 94 ? -15.491 -8.688 0.618 1.00 83.50 94 HIS A CA 1
ATOM 725 C C . HIS A 1 94 ? -14.791 -7.736 1.603 1.00 83.50 94 HIS A C 1
ATOM 727 O O . HIS A 1 94 ? -14.762 -8.022 2.801 1.00 83.50 94 HIS A O 1
ATOM 733 N N . GLY A 1 95 ? -14.238 -6.615 1.125 1.00 81.19 95 GLY A N 1
ATOM 734 C CA . GLY A 1 95 ? -13.555 -5.618 1.948 1.00 81.19 95 GLY A CA 1
ATOM 735 C C . GLY A 1 95 ? -12.163 -6.055 2.406 1.00 81.19 95 GLY A C 1
ATOM 736 O O . GLY A 1 95 ? -11.676 -5.593 3.441 1.00 81.19 95 GLY A O 1
ATOM 737 N N . ARG A 1 96 ? -11.518 -6.990 1.693 1.00 86.94 96 ARG A N 1
ATOM 738 C CA . ARG A 1 96 ? -10.109 -7.319 1.935 1.00 86.94 96 ARG A CA 1
ATOM 739 C C . ARG A 1 96 ? -9.226 -6.446 1.056 1.00 86.94 96 ARG A C 1
ATOM 741 O O . ARG A 1 96 ? -9.367 -6.428 -0.164 1.00 86.94 96 ARG A O 1
ATOM 748 N N . PHE A 1 97 ? -8.274 -5.783 1.691 1.00 89.56 97 PHE A N 1
ATOM 749 C CA . PHE A 1 97 ? -7.222 -5.013 1.058 1.00 89.56 97 PHE A CA 1
ATOM 750 C C . PHE A 1 97 ? -6.023 -5.894 0.733 1.00 89.56 97 PHE A C 1
ATOM 752 O O . PHE A 1 97 ? -5.548 -6.648 1.581 1.00 89.56 97 PHE A O 1
ATOM 759 N N . GLU A 1 98 ? -5.473 -5.736 -0.464 1.00 89.19 98 GLU A N 1
ATOM 760 C CA . GLU A 1 98 ? -4.236 -6.376 -0.895 1.00 89.19 98 GLU A CA 1
ATOM 761 C C . GLU A 1 98 ? -3.317 -5.348 -1.556 1.00 89.19 98 GLU A C 1
ATOM 763 O O . GLU A 1 98 ? -3.708 -4.644 -2.487 1.00 89.19 98 GLU A O 1
ATOM 768 N N . LEU A 1 99 ? -2.071 -5.274 -1.088 1.00 88.81 99 LEU A N 1
ATOM 769 C CA . LEU A 1 99 ? -1.013 -4.517 -1.743 1.00 88.81 99 LEU A CA 1
ATOM 770 C C . LEU A 1 99 ? -0.292 -5.444 -2.712 1.00 88.81 99 LEU A C 1
ATOM 772 O O . LEU A 1 99 ? 0.399 -6.371 -2.296 1.00 88.81 99 LEU A O 1
ATOM 776 N N . LEU A 1 100 ? -0.433 -5.185 -3.998 1.00 87.25 100 LEU A N 1
ATOM 777 C CA . LEU A 1 100 ? 0.160 -5.957 -5.076 1.00 87.25 100 LEU A CA 1
ATOM 778 C C . LEU A 1 100 ? 1.455 -5.295 -5.540 1.00 87.25 100 LEU A C 1
ATOM 780 O O . LEU A 1 100 ? 1.540 -4.076 -5.633 1.00 87.25 100 LEU A O 1
ATOM 784 N N . HIS A 1 101 ? 2.455 -6.099 -5.874 1.00 83.31 101 HIS A N 1
ATOM 785 C CA . HIS A 1 101 ? 3.545 -5.702 -6.750 1.00 83.31 101 HIS A CA 1
ATOM 786 C C . HIS A 1 101 ? 3.122 -6.010 -8.181 1.00 83.31 101 HIS A C 1
ATOM 788 O O . HIS A 1 101 ? 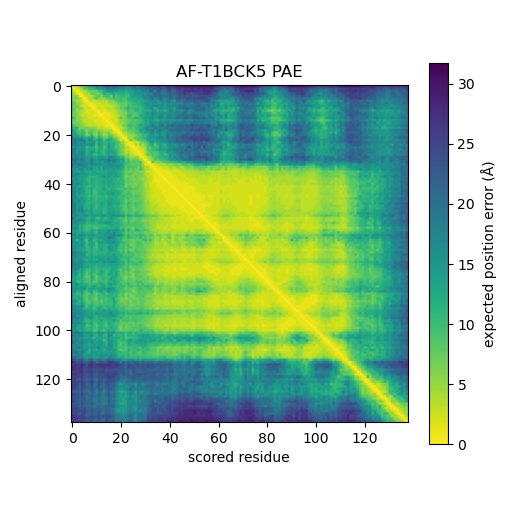2.868 -7.168 -8.512 1.00 83.31 101 HIS A O 1
ATOM 794 N N . TRP A 1 102 ? 3.033 -4.986 -9.017 1.00 76.38 102 TRP A N 1
ATOM 795 C CA . TRP A 1 102 ? 2.565 -5.075 -10.390 1.00 76.38 102 TRP A CA 1
ATOM 796 C C . TRP A 1 102 ? 3.732 -4.914 -11.364 1.00 76.38 102 TRP A C 1
ATOM 798 O O . TRP A 1 102 ? 3.959 -3.845 -11.915 1.00 76.38 102 TRP A O 1
ATOM 808 N N . SER A 1 103 ? 4.506 -5.978 -11.567 1.00 74.44 103 SER A N 1
ATOM 809 C CA . SER A 1 103 ? 5.592 -6.010 -12.555 1.00 74.44 103 SER A CA 1
ATOM 810 C C . SER A 1 103 ? 5.490 -7.257 -13.439 1.00 74.44 103 SER A C 1
ATOM 812 O O . SER A 1 103 ? 4.430 -7.868 -13.541 1.00 74.44 103 SER A O 1
ATOM 814 N N . GLU A 1 104 ? 6.590 -7.660 -14.081 1.00 68.12 104 GLU A N 1
ATOM 815 C CA . GLU A 1 104 ? 6.672 -8.906 -14.860 1.00 68.12 104 GLU A CA 1
ATOM 816 C C . GLU A 1 104 ? 6.359 -10.157 -14.004 1.00 68.12 104 GLU A C 1
ATOM 818 O O . GLU A 1 104 ? 5.984 -11.198 -14.542 1.00 68.12 104 GLU A O 1
ATOM 823 N N . HIS A 1 105 ? 6.450 -10.048 -12.671 1.00 68.50 105 HIS A N 1
ATOM 824 C CA . HIS A 1 105 ? 6.057 -11.087 -11.717 1.00 68.50 105 HIS A CA 1
ATOM 825 C C . HIS A 1 105 ? 5.076 -10.531 -10.670 1.00 68.50 105 HIS A C 1
ATOM 827 O O . HIS A 1 105 ? 5.516 -10.078 -9.607 1.00 68.50 105 HIS A O 1
ATOM 833 N N . PRO A 1 106 ? 3.757 -10.564 -10.944 1.00 74.81 106 PRO A N 1
ATOM 834 C CA . PRO A 1 106 ? 2.753 -10.100 -9.999 1.00 74.81 106 PRO A CA 1
ATOM 835 C C . PRO A 1 106 ? 2.798 -10.886 -8.686 1.00 74.81 106 PRO A C 1
ATOM 837 O O . PRO A 1 106 ? 2.862 -12.117 -8.692 1.00 74.81 106 PRO A O 1
ATOM 840 N N . ALA A 1 107 ? 2.771 -10.183 -7.554 1.00 79.94 107 ALA A N 1
ATOM 841 C CA . ALA A 1 107 ? 2.792 -10.812 -6.235 1.00 79.94 107 ALA A CA 1
ATOM 842 C C . ALA A 1 107 ? 2.112 -9.943 -5.174 1.00 79.94 107 ALA A C 1
ATOM 844 O O . ALA A 1 107 ? 2.354 -8.742 -5.114 1.00 79.94 107 ALA A O 1
ATOM 845 N N . THR A 1 108 ? 1.340 -10.548 -4.273 1.00 80.19 108 THR A N 1
ATOM 846 C CA . THR A 1 108 ? 0.776 -9.843 -3.113 1.00 80.19 108 THR A CA 1
ATOM 847 C C . THR A 1 108 ? 1.860 -9.608 -2.057 1.00 80.19 108 THR A C 1
ATOM 849 O O . THR A 1 108 ? 2.444 -10.552 -1.523 1.00 80.19 108 THR A O 1
ATOM 852 N N . LEU A 1 109 ? 2.139 -8.344 -1.749 1.00 81.25 109 LEU A N 1
ATOM 853 C CA . LEU A 1 109 ? 3.117 -7.874 -0.766 1.00 81.25 109 LEU A CA 1
ATOM 854 C C . LEU A 1 109 ? 2.556 -7.791 0.658 1.00 81.25 109 LEU A C 1
ATOM 856 O O . LEU A 1 109 ? 3.311 -7.929 1.623 1.00 81.25 109 LEU A O 1
ATOM 860 N N . GLY A 1 110 ? 1.251 -7.578 0.801 1.00 81.56 110 GLY A N 1
ATOM 861 C CA . GLY A 1 110 ? 0.571 -7.480 2.089 1.00 81.56 110 GLY A CA 1
ATOM 862 C C . GLY A 1 110 ? -0.937 -7.553 1.913 1.00 81.56 110 GLY A C 1
ATOM 863 O O . GLY A 1 110 ? -1.433 -7.219 0.841 1.00 81.56 110 GLY A O 1
ATOM 864 N N . ALA A 1 111 ? -1.642 -8.005 2.945 1.00 82.56 111 ALA A N 1
ATOM 865 C CA . ALA A 1 111 ? -3.095 -8.057 2.953 1.00 82.56 111 ALA A CA 1
ATOM 866 C C . ALA A 1 111 ? -3.645 -7.631 4.321 1.00 82.56 111 ALA A C 1
ATOM 868 O O . ALA A 1 111 ? -2.984 -7.835 5.343 1.00 82.56 111 ALA A O 1
ATOM 869 N N . ALA A 1 112 ? -4.835 -7.037 4.328 1.00 82.44 112 ALA A N 1
ATOM 870 C CA . ALA A 1 112 ? -5.584 -6.669 5.527 1.00 82.44 112 ALA A CA 1
ATOM 871 C C . ALA A 1 112 ? -7.090 -6.809 5.279 1.00 82.44 112 ALA A C 1
ATOM 873 O O . ALA A 1 112 ? -7.553 -6.605 4.165 1.00 82.44 112 A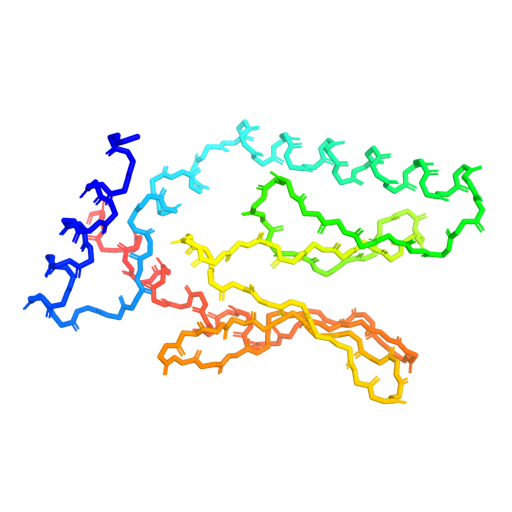LA A O 1
ATOM 874 N N . GLY A 1 113 ? -7.872 -7.157 6.298 1.00 72.06 113 GLY A N 1
ATOM 875 C CA . GLY A 1 113 ? -9.321 -7.333 6.161 1.00 72.06 113 GLY A CA 1
ATOM 876 C C . GLY A 1 113 ? -9.944 -8.025 7.370 1.00 72.06 113 GLY A C 1
ATOM 877 O O . GLY A 1 113 ? -9.280 -8.244 8.386 1.00 72.06 113 GLY A O 1
ATOM 878 N N . CYS A 1 114 ? -11.224 -8.392 7.261 1.00 50.84 114 CYS A N 1
ATOM 879 C CA . CYS A 1 114 ? -11.961 -9.090 8.315 1.00 50.84 114 CYS A CA 1
ATOM 880 C C . CYS A 1 114 ? -11.413 -10.524 8.504 1.00 50.84 114 CYS A C 1
ATOM 882 O O . CYS A 1 114 ? -11.932 -11.476 7.929 1.00 50.84 114 CYS A O 1
ATOM 884 N N . GLY A 1 115 ? -10.315 -10.687 9.254 1.00 51.28 115 GLY A N 1
ATOM 885 C CA . GLY A 1 115 ? -9.853 -12.006 9.706 1.00 51.28 115 GLY A CA 1
ATOM 886 C C . GLY A 1 115 ? -8.357 -12.210 9.958 1.00 51.28 115 GLY A C 1
ATOM 887 O O . GLY A 1 115 ? -8.033 -13.089 10.747 1.00 51.28 115 GLY A O 1
ATOM 888 N N . ALA A 1 116 ? -7.438 -11.446 9.358 1.00 52.81 116 ALA A N 1
ATOM 889 C CA . ALA A 1 116 ? -6.004 -11.518 9.683 1.00 52.81 116 ALA A CA 1
ATOM 890 C C . ALA A 1 116 ? -5.200 -10.418 8.970 1.00 52.81 116 ALA A C 1
ATOM 892 O O . ALA A 1 116 ? -5.220 -10.333 7.744 1.00 52.81 116 ALA A O 1
ATOM 893 N N . ASP A 1 117 ? -4.416 -9.651 9.730 1.00 56.16 117 ASP A N 1
ATOM 894 C CA . ASP A 1 117 ? -3.387 -8.753 9.197 1.00 56.16 117 ASP A CA 1
ATOM 895 C C . ASP A 1 117 ? -2.081 -9.547 9.054 1.00 56.16 117 ASP A C 1
ATOM 897 O O . ASP A 1 117 ? -1.269 -9.614 9.981 1.00 56.16 117 ASP A O 1
ATOM 901 N N . ALA A 1 118 ? -1.888 -10.221 7.920 1.00 54.22 118 ALA A N 1
ATOM 902 C CA . ALA A 1 118 ? -0.700 -11.039 7.690 1.00 54.22 118 ALA A CA 1
ATOM 903 C C . ALA A 1 118 ? 0.186 -10.424 6.593 1.00 54.22 118 ALA A C 1
ATOM 905 O O . ALA A 1 118 ? -0.281 -10.201 5.471 1.00 54.22 118 ALA A O 1
ATOM 906 N N . PRO A 1 119 ? 1.491 -10.192 6.845 1.00 55.34 119 PRO A N 1
ATOM 907 C CA . PRO A 1 119 ? 2.424 -9.971 5.751 1.00 55.34 119 PRO A CA 1
ATOM 908 C C . PRO A 1 119 ? 2.437 -11.227 4.871 1.00 55.34 119 PRO A C 1
ATOM 910 O O . PRO A 1 119 ? 2.698 -12.330 5.351 1.00 55.34 119 PRO A O 1
ATOM 913 N N . SER A 1 120 ? 2.151 -11.070 3.578 1.00 50.56 120 SER A N 1
ATOM 914 C CA . SER A 1 120 ? 2.131 -12.201 2.651 1.00 50.56 120 SER A CA 1
ATOM 915 C C . SER A 1 120 ? 3.528 -12.840 2.560 1.00 50.56 120 SER A C 1
ATOM 917 O O . SER A 1 120 ? 4.517 -12.122 2.357 1.00 50.56 120 SER A O 1
ATOM 919 N N . PRO A 1 121 ? 3.656 -14.181 2.632 1.00 50.03 121 PRO A N 1
ATOM 920 C CA . PRO A 1 121 ? 4.931 -14.877 2.435 1.00 50.03 121 PRO A CA 1
ATOM 921 C C . PRO A 1 121 ? 5.532 -14.642 1.034 1.00 50.03 121 PRO A C 1
ATOM 923 O O . PRO A 1 121 ? 6.724 -14.879 0.818 1.00 50.03 121 PRO A O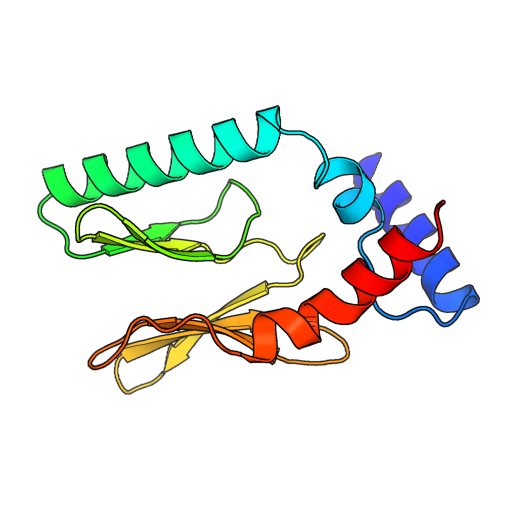 1
ATOM 926 N N . ALA A 1 122 ? 4.750 -14.118 0.081 1.00 52.97 122 ALA A N 1
ATOM 927 C CA . ALA A 1 122 ? 5.231 -13.717 -1.238 1.00 52.97 122 ALA A CA 1
ATOM 928 C C . ALA A 1 122 ? 6.073 -12.426 -1.223 1.00 52.97 122 ALA A C 1
ATOM 930 O O . ALA A 1 122 ? 6.834 -12.202 -2.165 1.00 52.97 122 ALA A O 1
ATOM 931 N N . ARG A 1 123 ? 6.048 -11.630 -0.141 1.00 51.75 123 ARG A N 1
ATOM 932 C CA . ARG A 1 123 ? 6.864 -10.410 0.006 1.00 51.75 123 ARG A CA 1
ATOM 933 C C . ARG A 1 123 ? 8.362 -10.687 -0.146 1.00 51.75 123 ARG A C 1
ATOM 935 O O . ARG A 1 123 ? 9.055 -9.973 -0.864 1.00 51.75 123 ARG A O 1
ATOM 942 N N . LEU A 1 124 ? 8.862 -11.766 0.463 1.00 48.97 124 LEU A N 1
ATOM 943 C CA . LEU A 1 124 ? 10.272 -12.166 0.350 1.00 48.97 124 LEU A CA 1
ATOM 944 C C . LEU A 1 124 ? 10.637 -12.658 -1.056 1.00 48.97 124 LEU A C 1
ATOM 946 O O . LEU A 1 124 ? 11.785 -12.518 -1.463 1.00 48.97 124 LEU A O 1
ATOM 950 N N . ARG A 1 125 ? 9.681 -13.222 -1.807 1.00 50.12 125 ARG A N 1
ATOM 951 C CA . ARG A 1 125 ? 9.893 -13.701 -3.184 1.00 50.12 125 ARG A CA 1
ATOM 952 C C . ARG A 1 125 ? 9.862 -12.558 -4.196 1.00 50.12 125 ARG A C 1
ATOM 954 O O . ARG A 1 125 ? 10.731 -12.522 -5.059 1.00 50.12 125 ARG A O 1
ATOM 961 N N . ALA A 1 126 ? 8.934 -11.616 -4.040 1.00 52.69 126 ALA A N 1
ATOM 962 C CA . ALA A 1 126 ? 8.848 -10.411 -4.863 1.00 52.69 126 ALA A CA 1
ATOM 963 C C . ALA A 1 126 ? 10.086 -9.514 -4.694 1.00 52.69 126 ALA A C 1
ATOM 965 O O . ALA A 1 126 ? 10.598 -8.969 -5.664 1.00 52.69 126 ALA A O 1
ATOM 966 N N . LEU A 1 127 ? 10.630 -9.435 -3.473 1.00 53.03 127 LEU A N 1
ATOM 967 C CA . LEU A 1 127 ? 11.860 -8.693 -3.171 1.00 53.03 127 LEU A CA 1
ATOM 968 C C . LEU A 1 127 ? 13.145 -9.530 -3.358 1.00 53.03 127 LEU A C 1
ATOM 970 O O . LEU A 1 127 ? 14.251 -9.014 -3.209 1.00 53.03 127 LEU A O 1
ATOM 974 N N . ARG A 1 128 ? 13.047 -10.820 -3.706 1.00 46.09 128 ARG A N 1
ATOM 975 C CA . ARG A 1 128 ? 14.205 -11.719 -3.888 1.00 46.09 128 ARG A CA 1
ATOM 976 C C . ARG A 1 128 ? 15.195 -11.266 -4.975 1.00 46.09 128 ARG A C 1
ATOM 978 O O . ARG A 1 128 ? 16.397 -11.435 -4.754 1.00 46.09 128 ARG A O 1
ATOM 985 N N . PRO A 1 129 ? 14.763 -10.661 -6.101 1.00 46.91 129 PRO A N 1
ATOM 986 C CA . PRO A 1 129 ? 15.689 -10.065 -7.064 1.00 46.91 129 PRO A CA 1
ATOM 987 C C . PRO A 1 129 ? 16.544 -8.943 -6.448 1.00 46.91 129 PRO A C 1
ATOM 989 O O . PRO A 1 129 ? 17.710 -8.804 -6.812 1.00 46.91 129 PRO A O 1
ATOM 992 N N . LEU A 1 130 ? 16.012 -8.196 -5.467 1.00 48.44 130 LEU A N 1
ATOM 993 C CA . LEU A 1 130 ? 16.739 -7.142 -4.740 1.00 48.44 130 LEU A CA 1
ATOM 994 C C . LEU A 1 130 ? 17.763 -7.735 -3.760 1.00 48.44 130 LEU A C 1
ATOM 996 O O . LEU A 1 130 ? 18.885 -7.239 -3.666 1.00 48.44 130 LEU A O 1
ATOM 1000 N N . ALA A 1 131 ? 17.425 -8.842 -3.091 1.00 38.97 131 ALA A N 1
ATOM 1001 C CA . ALA A 1 131 ? 18.326 -9.518 -2.156 1.00 38.97 131 ALA A CA 1
ATOM 1002 C C . ALA A 1 131 ? 19.559 -10.141 -2.848 1.00 38.97 131 ALA A C 1
ATOM 1004 O O . ALA A 1 131 ? 20.672 -10.044 -2.335 1.00 38.97 131 ALA A O 1
ATOM 1005 N N . HIS A 1 132 ? 19.394 -10.745 -4.032 1.00 39.25 132 HIS A N 1
ATOM 1006 C CA . HIS A 1 132 ? 20.511 -11.335 -4.788 1.00 39.25 132 HIS A CA 1
ATOM 1007 C C . HIS A 1 132 ? 21.465 -10.292 -5.397 1.00 39.25 132 HIS A C 1
ATOM 1009 O O . HIS A 1 132 ? 22.655 -10.576 -5.524 1.00 39.25 132 HIS A O 1
ATOM 1015 N N . ALA A 1 133 ? 20.974 -9.102 -5.761 1.00 40.91 133 ALA A N 1
ATOM 1016 C CA . ALA A 1 133 ? 21.814 -8.019 -6.275 1.00 40.91 133 ALA A CA 1
ATOM 1017 C C . ALA A 1 133 ? 22.688 -7.391 -5.171 1.00 40.91 133 ALA A C 1
ATOM 1019 O O . ALA A 1 133 ? 23.865 -7.126 -5.401 1.00 40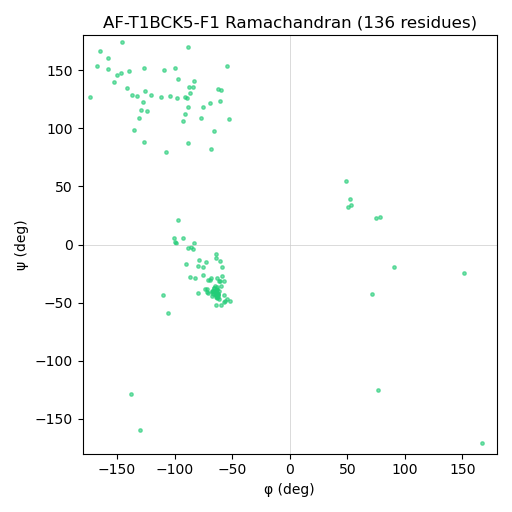.91 133 ALA A O 1
ATOM 1020 N N . ALA A 1 134 ? 22.150 -7.233 -3.956 1.00 36.62 134 ALA A N 1
ATOM 1021 C CA . ALA A 1 134 ? 22.895 -6.709 -2.807 1.00 36.62 134 ALA A CA 1
ATOM 1022 C C . ALA A 1 134 ? 23.982 -7.677 -2.290 1.00 36.62 134 ALA A C 1
ATOM 1024 O O . ALA A 1 134 ? 25.024 -7.238 -1.811 1.00 36.62 134 ALA A O 1
ATOM 1025 N N . LEU A 1 135 ? 23.776 -8.993 -2.419 1.00 39.97 135 LEU A N 1
ATOM 1026 C CA . LEU A 1 135 ? 24.725 -10.018 -1.956 1.00 39.97 135 LEU A CA 1
ATOM 1027 C C . LEU A 1 135 ? 25.929 -10.243 -2.892 1.00 39.97 135 LEU A C 1
ATOM 1029 O O . LEU A 1 135 ? 26.895 -10.872 -2.475 1.00 39.97 135 LEU A O 1
ATOM 1033 N N . ARG A 1 136 ? 25.896 -9.737 -4.133 1.00 33.59 136 ARG A N 1
ATOM 1034 C CA . ARG A 1 136 ? 27.013 -9.832 -5.101 1.00 33.59 136 ARG A CA 1
ATOM 1035 C C . ARG A 1 136 ? 27.877 -8.569 -5.188 1.00 33.59 136 ARG A C 1
ATOM 1037 O O . ARG A 1 136 ? 28.795 -8.530 -5.996 1.00 33.59 136 ARG A O 1
ATOM 1044 N N . ALA A 1 137 ? 27.571 -7.546 -4.391 1.00 36.94 137 ALA A N 1
ATOM 1045 C CA . ALA A 1 137 ? 28.325 -6.294 -4.322 1.00 36.94 137 ALA A CA 1
ATOM 1046 C C . ALA A 1 137 ? 29.337 -6.263 -3.154 1.00 36.94 137 ALA A C 1
ATOM 1048 O O . ALA A 1 137 ? 29.730 -5.183 -2.714 1.00 36.94 137 ALA A O 1
ATOM 1049 N N . LYS A 1 138 ? 29.729 -7.436 -2.639 1.00 34.00 138 LYS A N 1
ATOM 1050 C CA . LYS A 1 138 ? 30.883 -7.614 -1.752 1.00 34.00 138 LYS A CA 1
ATOM 1051 C C . LYS A 1 138 ? 32.025 -8.264 -2.513 1.00 34.00 138 LYS A C 1
ATOM 1053 O O . LYS A 1 138 ? 31.731 -9.233 -3.246 1.00 34.00 138 LYS A O 1
#

Solvent-accessible surface area (backbone atoms only — not comparable to full-atom values): 7942 Å² total; per-residue (Å²): 123,75,65,63,54,54,53,50,51,52,52,49,53,33,59,74,67,70,50,75,98,67,46,65,67,51,67,66,54,74,73,41,71,66,58,55,52,51,52,52,53,50,54,53,51,52,34,52,52,33,51,75,71,72,44,67,52,48,81,49,60,93,75,56,60,59,44,62,47,76,44,100,84,22,40,40,36,29,36,20,27,79,82,64,69,26,31,43,62,44,69,47,101,83,61,36,36,36,34,30,31,64,60,102,66,70,36,50,46,16,35,38,45,99,85,57,82,45,75,34,82,43,34,64,60,67,45,37,71,59,54,58,57,64,68,67,75,115

Mean predicted aligned error: 11.49 Å

Organism: NCBI:txid410659

Secondary structure (DSSP, 8-state):
-HHHHHHHHHHHHHHHTT-----HHHHHHTT-HHHHHHHHHHHHHHHHHHHHTT-SEEEE-SS---EEEEETTEEEEE---TTTT-EEEEE-TTS-EEEEE-SSS-EEEEEESTT--B--TTHHHHTHHHHHHHHT--

pLDDT: mean 71.99, std 17.58, range [33.59, 94.5]

Nearest PDB structures (foldseek):
  3ck2-assembly1_A  TM=6.177E-01  e=2.332E-02  Streptococcus pneumoniae TIGR4
  5xck-assembly2_B  TM=4.576E-01  e=8.198E-03  Entamoeba histolytica
  5xcj-assembly1_A  TM=5.110E-01  e=2.332E-02  Entamoeba histolytica
  1w24-assembly1_A  TM=4.735E-01  e=2.837E-02  Homo sapiens
  6xs5-assembly1_A  TM=4.449E-01  e=6.216E-02  Homo sapiens

Foldseek 3Di:
DVVVVVLVVVVVVCVVVVAFDAQPVCLVPVPDPVLVVVVVVVQQVVQVVCVVVVHQEDEDEDSLDADFDQDPRHTYGYQHDCRHQNWGWDADPQGKIFIWRDGPDIDTQWIDDPPDGDGDPCNCVSCVSSVVVVVVPD

Radius of gyration: 16.4 Å; Cα contacts (8 Å, |Δi|>4): 202; chains: 1; bounding box: 47×32×40 Å

InterPro domains:
  IPR029052 Metallo-dependent phosphatase-like [SSF56300] (42-106)
  IPR043461 UDP-2,3-diacylglucosamine hydrolase LpxH-like [PTHR34990] (12-105)

Sequence (138 aa):
LPCAASIAVSNRLRRWLKLAYLPLSLVLKSCAPQALAYIRAFETRVARTTQAAGFDGAICGHIHYGHVRRIEGVLYLNDGDWVEHCTALTEDAHGRFELLHWSEHPATLGAAGCGADAPSPARLRALRPLAHAALRAK